Protein AF-A0A661K205-F1 (afdb_monomer)

Structure (mmCIF, N/CA/C/O backbone):
data_AF-A0A661K205-F1
#
_entry.id   AF-A0A661K205-F1
#
loop_
_atom_site.group_PDB
_atom_site.id
_atom_site.type_symbol
_atom_site.label_atom_id
_atom_site.label_alt_id
_atom_site.label_comp_id
_atom_site.label_asym_id
_atom_site.label_entity_id
_atom_site.label_seq_id
_atom_site.pdbx_PDB_ins_code
_atom_site.Cartn_x
_atom_site.Cartn_y
_atom_site.Cartn_z
_atom_site.occupancy
_atom_site.B_iso_or_equiv
_atom_site.auth_seq_id
_atom_site.auth_comp_id
_atom_site.auth_asym_id
_atom_site.auth_atom_id
_atom_site.pdbx_PDB_model_num
ATOM 1 N N . MET A 1 1 ? 6.504 0.497 31.827 1.00 49.66 1 MET A N 1
ATOM 2 C CA . MET A 1 1 ? 5.646 0.068 30.705 1.00 49.66 1 MET A CA 1
ATOM 3 C C . MET A 1 1 ? 4.685 1.217 30.455 1.00 49.66 1 MET A C 1
ATOM 5 O O . MET A 1 1 ? 3.937 1.549 31.363 1.00 49.66 1 MET A O 1
ATOM 9 N N . GLY A 1 2 ? 4.857 1.954 29.355 1.00 69.69 2 GLY A N 1
ATOM 10 C CA . GLY A 1 2 ? 4.051 3.148 29.078 1.00 69.69 2 GLY A CA 1
ATOM 11 C C . GLY A 1 2 ? 2.623 2.762 28.704 1.00 69.69 2 GLY A C 1
ATOM 12 O O . GLY A 1 2 ? 2.431 1.750 28.037 1.00 69.69 2 GLY A O 1
ATOM 13 N N . ASN A 1 3 ? 1.644 3.542 29.155 1.00 83.38 3 ASN A N 1
ATOM 14 C CA . ASN A 1 3 ? 0.252 3.398 28.741 1.00 83.38 3 ASN A CA 1
ATOM 15 C C . ASN A 1 3 ? 0.148 3.750 27.241 1.00 83.38 3 ASN A C 1
ATOM 17 O O . ASN A 1 3 ? 0.561 4.840 26.838 1.00 83.38 3 ASN A O 1
ATOM 21 N N . LEU A 1 4 ? -0.336 2.808 26.425 1.00 92.00 4 LEU A N 1
ATOM 22 C CA . LEU A 1 4 ? -0.493 2.957 24.972 1.00 92.00 4 LEU A CA 1
ATOM 23 C C . LEU A 1 4 ? -1.950 3.223 24.568 1.00 92.00 4 LEU A C 1
ATOM 25 O O . LEU A 1 4 ? -2.218 3.351 23.378 1.00 92.00 4 LEU A O 1
ATOM 29 N N . ASP A 1 5 ? -2.869 3.385 25.524 1.00 92.81 5 ASP A N 1
ATOM 30 C CA . ASP A 1 5 ? -4.307 3.571 25.280 1.00 92.81 5 ASP A CA 1
ATOM 31 C C . ASP A 1 5 ? -4.579 4.797 24.393 1.00 92.81 5 ASP A C 1
ATOM 33 O O . ASP A 1 5 ? -5.587 4.881 23.699 1.00 92.81 5 ASP A O 1
ATOM 37 N N . PHE A 1 6 ? -3.678 5.786 24.407 1.00 94.62 6 PHE A N 1
ATOM 38 C CA . PHE A 1 6 ? -3.744 6.923 23.490 1.00 94.62 6 PHE A CA 1
ATOM 39 C C . PHE A 1 6 ? -3.602 6.500 22.020 1.00 94.62 6 PHE A C 1
ATOM 41 O O . PHE A 1 6 ? -4.338 7.018 21.190 1.00 94.62 6 PHE A O 1
ATOM 48 N N . LEU A 1 7 ? -2.711 5.557 21.695 1.00 96.06 7 LEU A N 1
ATOM 49 C CA . LEU A 1 7 ? -2.513 5.103 20.316 1.00 96.06 7 LEU A CA 1
ATOM 50 C C . LEU A 1 7 ? -3.755 4.391 19.781 1.00 96.06 7 LEU A C 1
ATOM 52 O O . LEU A 1 7 ? -4.124 4.611 18.634 1.00 96.06 7 LEU A O 1
ATOM 56 N N . GLU A 1 8 ? -4.408 3.575 20.609 1.00 95.25 8 GLU A N 1
ATOM 57 C CA . GLU A 1 8 ? -5.658 2.902 20.240 1.00 95.25 8 GLU A CA 1
ATOM 58 C C . GLU A 1 8 ? -6.755 3.926 19.932 1.00 95.25 8 GLU A C 1
ATOM 60 O O . GLU A 1 8 ? -7.352 3.875 18.859 1.00 95.25 8 GLU A O 1
ATOM 65 N N . ARG A 1 9 ? -6.926 4.938 20.795 1.00 96.44 9 ARG A N 1
ATOM 66 C CA . ARG A 1 9 ? -7.886 6.030 20.557 1.00 96.44 9 ARG A CA 1
ATOM 67 C C . ARG A 1 9 ? -7.598 6.817 19.279 1.00 96.44 9 ARG A C 1
ATOM 69 O O . ARG A 1 9 ? -8.529 7.171 18.562 1.00 96.44 9 ARG A O 1
ATOM 76 N N . GLU A 1 10 ? -6.333 7.108 18.978 1.00 97.44 10 GLU A N 1
ATOM 77 C CA . GLU A 1 10 ? -5.973 7.802 17.734 1.00 97.44 10 GLU A CA 1
ATOM 78 C C . GLU A 1 10 ? -6.250 6.935 16.496 1.00 97.44 10 GLU A C 1
ATOM 80 O O . GLU A 1 10 ? -6.705 7.448 15.472 1.00 97.44 10 GLU A O 1
ATOM 85 N N . LEU A 1 11 ? -6.018 5.620 16.573 1.00 97.38 11 LEU A N 1
ATOM 86 C CA . LEU A 1 11 ? -6.346 4.693 15.487 1.00 97.38 11 LEU A CA 1
ATOM 87 C C . LEU A 1 11 ? -7.860 4.606 15.260 1.00 97.38 11 LEU A C 1
ATOM 89 O O . LEU A 1 11 ? -8.295 4.706 14.112 1.00 97.38 11 LEU A O 1
ATOM 93 N N . GLU A 1 12 ? -8.653 4.505 16.329 1.00 97.62 12 GLU A N 1
ATOM 94 C CA .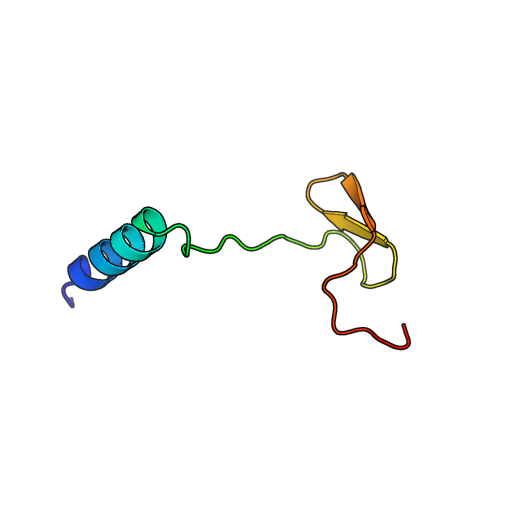 GLU A 1 12 ? -10.120 4.548 16.266 1.00 97.62 12 GLU A CA 1
ATOM 95 C C . GLU A 1 12 ? -10.618 5.873 15.674 1.00 97.62 12 GLU A C 1
ATOM 97 O O . GLU A 1 12 ? -11.504 5.886 14.817 1.00 97.62 12 GLU A O 1
ATOM 102 N N . ALA A 1 13 ? -10.016 7.000 16.068 1.00 98.19 13 ALA A N 1
ATOM 103 C CA . ALA A 1 13 ? -10.350 8.308 15.516 1.00 98.19 13 ALA A CA 1
ATOM 104 C C . ALA A 1 13 ? -10.051 8.384 14.010 1.00 98.19 13 ALA A C 1
ATOM 106 O O . ALA A 1 13 ? -10.870 8.899 13.247 1.00 98.19 13 ALA A O 1
ATOM 107 N N . LEU A 1 14 ? -8.909 7.847 13.560 1.00 98.50 14 LEU A N 1
ATOM 108 C CA . LEU A 1 14 ? -8.559 7.761 12.139 1.00 98.50 14 LEU A CA 1
ATOM 109 C C . LEU A 1 14 ? -9.512 6.850 11.362 1.00 98.50 14 LEU A C 1
ATOM 111 O O . LEU A 1 14 ? -9.871 7.182 10.230 1.00 98.50 14 LEU A O 1
ATOM 115 N N . GLU A 1 15 ? -9.915 5.720 11.939 1.00 98.12 15 GLU A N 1
ATOM 116 C CA . GLU A 1 15 ? -10.880 4.802 11.335 1.00 98.12 15 GLU A CA 1
ATOM 117 C C . GLU A 1 15 ? -12.257 5.459 11.196 1.00 98.12 15 GLU A C 1
ATOM 119 O O . GLU A 1 15 ? -12.824 5.462 10.101 1.00 98.12 15 GLU A O 1
ATOM 124 N N . GLY A 1 16 ? -12.738 6.127 12.250 1.00 98.44 16 GLY A N 1
ATOM 125 C CA . GLY A 1 16 ? -14.033 6.813 12.276 1.00 98.44 16 GLY A CA 1
ATOM 126 C C . GLY A 1 16 ? -14.185 7.922 11.230 1.00 98.44 16 GLY A C 1
ATOM 127 O O . GLY A 1 16 ? -15.302 8.220 10.808 1.00 98.44 16 GLY A O 1
ATOM 128 N N . VAL A 1 17 ? -13.076 8.505 10.757 1.00 98.38 17 VAL A N 1
ATOM 129 C CA . VAL A 1 17 ? -13.069 9.501 9.666 1.00 98.38 17 VAL A CA 1
ATOM 130 C C . VAL A 1 17 ? -12.534 8.959 8.333 1.00 98.38 17 VAL A C 1
ATOM 132 O O . VAL A 1 17 ? -12.251 9.740 7.422 1.00 98.38 17 VAL A O 1
ATOM 135 N N . GLY A 1 18 ? -12.356 7.641 8.200 1.00 98.00 18 GLY A N 1
ATOM 136 C CA . GLY A 1 18 ? -11.908 6.998 6.959 1.00 98.00 18 GLY A CA 1
ATOM 137 C C . GLY A 1 18 ? -10.471 7.340 6.542 1.00 98.00 18 GLY A C 1
ATOM 138 O O . GLY A 1 18 ? -10.142 7.310 5.357 1.00 98.00 18 GLY A O 1
ATOM 139 N N . ARG A 1 19 ? -9.607 7.707 7.496 1.00 98.12 19 ARG A N 1
ATOM 140 C CA . ARG A 1 19 ? -8.193 8.059 7.267 1.00 98.12 19 ARG A CA 1
ATOM 141 C C . ARG A 1 19 ? -7.211 6.977 7.701 1.00 98.12 19 ARG A C 1
ATOM 143 O O . ARG A 1 19 ? -6.017 7.119 7.428 1.00 98.12 19 ARG A O 1
ATOM 150 N N . LEU A 1 20 ? -7.684 5.908 8.337 1.00 98.25 20 LEU A N 1
ATOM 151 C CA . LEU A 1 20 ? -6.853 4.748 8.636 1.00 98.25 20 LEU A CA 1
ATOM 152 C C . LEU A 1 20 ? -6.418 4.076 7.323 1.00 98.25 20 LEU A C 1
ATOM 154 O O . LEU A 1 20 ? -7.240 3.634 6.522 1.00 98.25 20 LEU A O 1
ATOM 158 N N . ARG A 1 21 ? -5.107 4.046 7.068 1.00 97.44 21 ARG A N 1
ATOM 159 C CA . ARG A 1 21 ? -4.538 3.548 5.808 1.00 97.44 21 ARG A CA 1
ATOM 160 C C . ARG A 1 21 ? -4.212 2.064 5.901 1.00 97.44 21 ARG A C 1
ATOM 162 O O . ARG A 1 21 ? -3.694 1.594 6.907 1.00 97.44 21 ARG A O 1
ATOM 169 N N . THR A 1 22 ? -4.388 1.357 4.790 1.00 96.38 22 THR A N 1
ATOM 170 C CA . THR A 1 22 ? -3.886 -0.010 4.617 1.00 96.38 22 THR A CA 1
ATOM 171 C C . THR A 1 22 ? -2.921 -0.045 3.445 1.00 96.38 22 THR A C 1
ATOM 173 O O . THR A 1 22 ? -3.262 0.380 2.340 1.00 96.38 22 THR A O 1
ATOM 176 N N . LEU A 1 23 ? -1.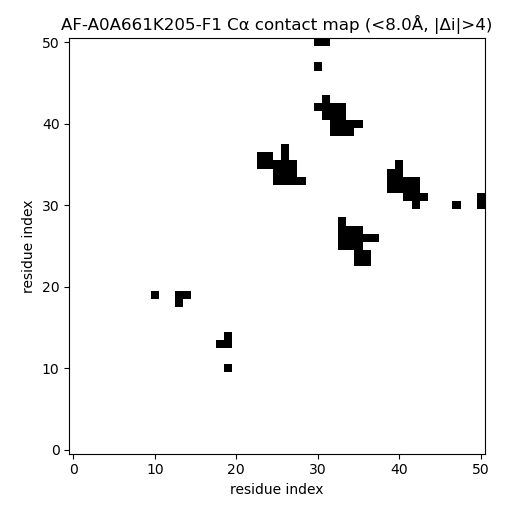721 -0.572 3.672 1.00 96.75 23 LEU A N 1
ATOM 177 C CA . LEU A 1 23 ? -0.742 -0.761 2.607 1.00 96.75 23 LEU A CA 1
ATOM 178 C C . LEU A 1 23 ? -1.207 -1.844 1.621 1.00 96.75 23 LEU A C 1
ATOM 180 O O . LEU A 1 23 ? -2.007 -2.728 1.943 1.00 96.75 23 LEU A O 1
ATOM 184 N N . ARG A 1 24 ? -0.694 -1.767 0.395 1.00 95.88 24 ARG A N 1
ATOM 185 C CA . ARG A 1 24 ? -0.822 -2.817 -0.617 1.00 95.88 24 ARG A CA 1
ATOM 186 C C . ARG A 1 24 ? 0.571 -3.327 -0.944 1.00 95.88 24 ARG A C 1
ATOM 188 O O . ARG A 1 24 ? 1.488 -2.532 -1.127 1.00 95.88 24 ARG A O 1
ATOM 195 N N . TRP A 1 25 ? 0.708 -4.645 -0.993 1.00 96.69 25 TRP A N 1
ATOM 196 C CA . TRP A 1 25 ? 1.961 -5.297 -1.343 1.00 96.69 25 TRP A CA 1
ATOM 197 C C . TRP A 1 25 ? 2.074 -5.426 -2.857 1.00 96.69 25 TRP A C 1
ATOM 199 O O . TRP A 1 25 ? 1.122 -5.846 -3.517 1.00 96.69 25 TRP A O 1
ATOM 209 N N . LEU A 1 26 ? 3.240 -5.066 -3.386 1.00 96.81 26 LEU A N 1
ATOM 210 C CA . LEU A 1 26 ? 3.617 -5.376 -4.757 1.00 96.81 26 LEU A CA 1
ATOM 211 C C . LEU A 1 26 ? 4.250 -6.767 -4.778 1.00 96.81 26 LEU A C 1
ATOM 213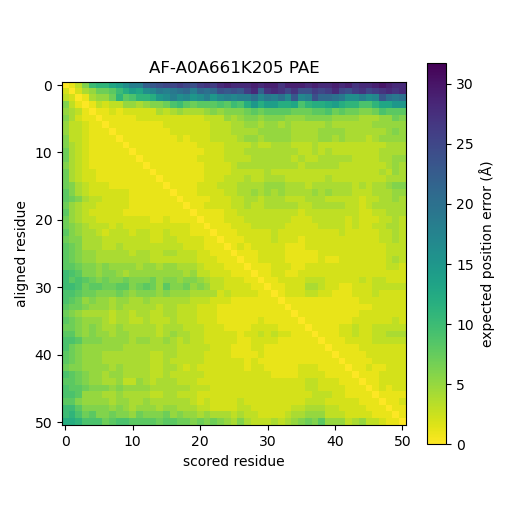 O O . LEU A 1 26 ? 5.189 -7.045 -4.038 1.00 96.81 26 LEU A O 1
ATOM 217 N N . GLU A 1 27 ? 3.724 -7.635 -5.631 1.00 98.38 27 GLU A N 1
ATOM 218 C CA . GLU A 1 27 ? 4.163 -9.025 -5.806 1.00 98.38 27 GLU A CA 1
ATOM 219 C C . GLU A 1 27 ? 5.005 -9.203 -7.084 1.00 98.38 27 GLU A C 1
ATOM 221 O O . GLU A 1 27 ? 5.330 -10.322 -7.478 1.00 98.38 27 GLU A O 1
ATOM 226 N N . SER A 1 28 ? 5.326 -8.102 -7.763 1.00 97.19 28 SER A N 1
ATOM 227 C CA . SER A 1 28 ? 6.137 -8.039 -8.979 1.00 97.19 28 SER A CA 1
ATOM 228 C C . SER A 1 28 ? 7.073 -6.825 -8.928 1.00 97.19 28 SER A C 1
ATOM 230 O O . SER A 1 28 ? 6.834 -5.914 -8.130 1.00 97.19 28 SER A O 1
ATOM 232 N N . PRO A 1 29 ? 8.097 -6.754 -9.800 1.00 95.69 29 PRO A N 1
ATOM 233 C CA . PRO A 1 29 ? 8.839 -5.517 -10.034 1.00 95.69 29 PRO A CA 1
ATOM 234 C C . PRO A 1 29 ? 7.924 -4.352 -10.442 1.00 95.69 29 PRO A C 1
ATOM 236 O O . PRO A 1 29 ? 6.802 -4.564 -10.913 1.00 95.69 29 PRO A O 1
ATOM 239 N N . MET A 1 30 ? 8.422 -3.130 -10.255 1.00 93.94 30 MET A N 1
ATOM 240 C CA . MET A 1 30 ? 7.754 -1.894 -10.669 1.00 93.94 30 MET A CA 1
ATOM 241 C C . MET A 1 30 ? 7.681 -1.772 -12.195 1.00 93.94 30 MET A C 1
ATOM 243 O O . MET A 1 30 ? 8.541 -2.281 -12.911 1.00 93.94 30 MET A O 1
ATOM 247 N N . GLY A 1 31 ? 6.638 -1.095 -12.672 1.00 94.75 31 GLY A N 1
ATOM 248 C CA . GLY A 1 31 ? 6.403 -0.790 -14.079 1.00 94.75 31 GLY A CA 1
ATOM 249 C C . GLY A 1 31 ? 4.948 -0.375 -14.310 1.00 94.75 31 GLY A C 1
ATOM 250 O O . GLY A 1 31 ? 4.161 -0.272 -13.367 1.00 94.75 31 GLY A O 1
ATOM 251 N N . GLY A 1 32 ? 4.554 -0.175 -15.570 1.00 95.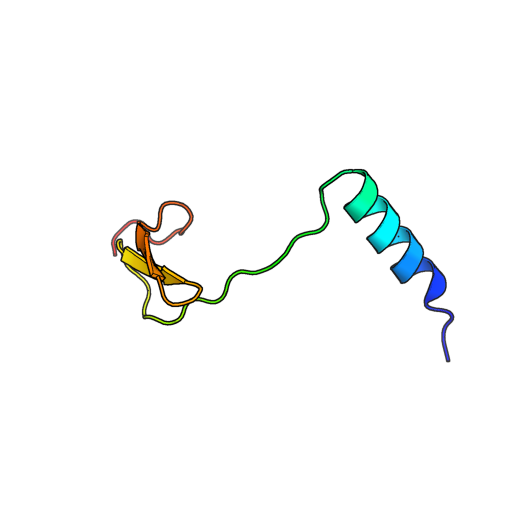62 32 GLY A N 1
ATOM 252 C CA . GLY A 1 32 ? 3.182 0.238 -15.912 1.00 95.62 32 GLY A CA 1
ATOM 253 C C . GLY A 1 32 ? 2.091 -0.777 -15.530 1.00 95.62 32 GLY A C 1
ATOM 254 O O . GLY A 1 32 ? 0.926 -0.406 -15.372 1.00 95.62 32 GLY A O 1
ATOM 255 N N . ARG A 1 33 ? 2.447 -2.055 -15.350 1.00 97.19 33 ARG A N 1
ATOM 256 C CA . ARG A 1 33 ? 1.565 -3.109 -14.827 1.00 97.19 33 ARG A CA 1
ATOM 257 C C . ARG A 1 33 ? 2.274 -3.855 -13.707 1.00 97.19 33 ARG A C 1
ATOM 259 O O . ARG A 1 33 ? 3.456 -4.159 -13.827 1.00 97.19 33 ARG A O 1
ATOM 266 N N . VAL A 1 34 ? 1.542 -4.157 -12.642 1.00 97.88 34 VAL A N 1
ATOM 267 C CA . VAL A 1 34 ? 2.068 -4.824 -11.444 1.00 97.88 34 VAL A CA 1
ATOM 268 C C . VAL A 1 34 ? 1.107 -5.886 -10.935 1.00 97.88 34 VAL A C 1
ATOM 270 O O . VAL A 1 34 ? -0.08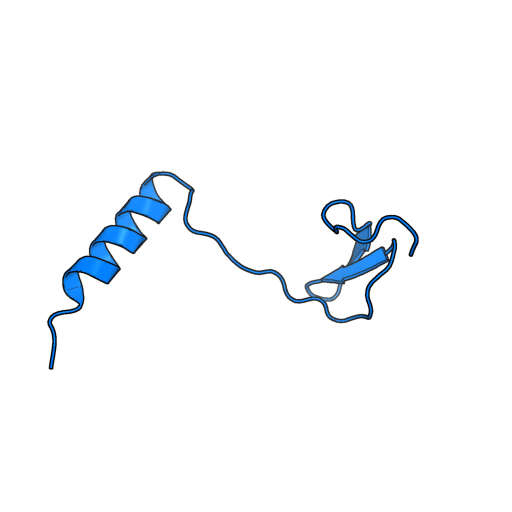1 -5.881 -11.269 1.00 97.88 34 VAL A O 1
ATOM 273 N N . LYS A 1 35 ? 1.613 -6.786 -10.091 1.00 98.44 35 LYS A N 1
ATOM 274 C CA . LYS A 1 35 ? 0.809 -7.779 -9.383 1.00 98.44 35 LYS A CA 1
ATOM 275 C C . LYS A 1 35 ? 0.517 -7.314 -7.953 1.00 98.44 35 LYS A C 1
ATOM 277 O O . LYS A 1 35 ? 1.443 -7.048 -7.193 1.00 98.44 35 LYS A O 1
ATOM 282 N N . ILE A 1 36 ? -0.763 -7.213 -7.593 1.00 97.69 36 ILE A N 1
ATOM 283 C CA . ILE A 1 36 ? -1.237 -6.868 -6.242 1.00 97.69 36 ILE A CA 1
ATOM 284 C C . ILE A 1 36 ? -2.377 -7.818 -5.876 1.00 97.69 36 ILE A C 1
ATOM 286 O O . ILE A 1 36 ? -3.374 -7.900 -6.598 1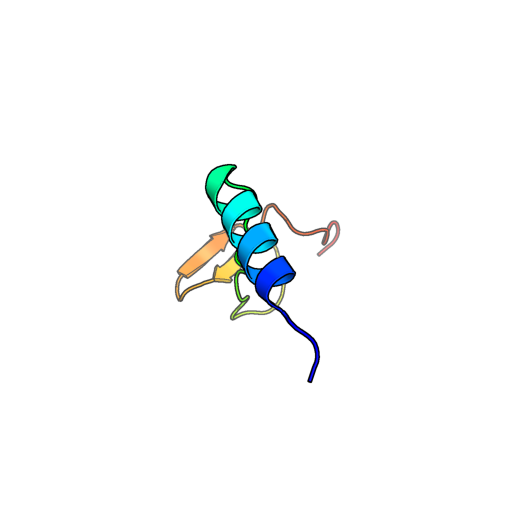.00 97.69 36 ILE A O 1
ATOM 290 N N . GLY A 1 37 ? -2.257 -8.528 -4.753 1.00 96.50 37 GLY A N 1
ATOM 291 C CA . GLY A 1 37 ? -3.281 -9.465 -4.290 1.00 96.50 37 GLY A CA 1
ATOM 292 C C . GLY A 1 37 ? -3.552 -10.574 -5.306 1.00 96.50 37 GLY A C 1
ATOM 293 O O . GLY A 1 37 ? -4.710 -10.875 -5.595 1.00 96.50 37 GLY A O 1
ATOM 294 N N . GLY A 1 38 ? -2.504 -11.118 -5.928 1.00 97.44 38 GLY A N 1
ATOM 295 C CA . GLY A 1 38 ? -2.630 -12.166 -6.940 1.00 97.44 38 GLY A CA 1
ATOM 296 C C . GLY A 1 38 ? -3.097 -11.707 -8.328 1.00 97.44 38 GLY A C 1
ATOM 297 O O . GLY A 1 38 ? -3.087 -12.517 -9.253 1.00 97.44 38 GLY A O 1
ATOM 298 N N . ARG A 1 39 ? -3.490 -10.439 -8.506 1.00 97.94 39 ARG A N 1
ATOM 299 C CA . ARG A 1 39 ? -4.080 -9.916 -9.750 1.00 97.94 39 ARG A CA 1
ATOM 300 C C . ARG A 1 39 ? -3.135 -8.957 -10.457 1.00 97.94 39 ARG A C 1
ATOM 302 O O . ARG A 1 39 ? -2.483 -8.143 -9.810 1.00 97.94 39 ARG A O 1
ATOM 309 N N . GLU A 1 40 ? -3.116 -9.015 -11.784 1.00 98.19 40 GLU A N 1
ATOM 310 C CA . GLU A 1 40 ? -2.441 -8.009 -12.603 1.00 98.19 40 GLU A CA 1
ATOM 311 C C . GLU A 1 40 ? -3.303 -6.742 -12.718 1.00 98.19 40 GLU A C 1
ATOM 313 O O . GLU A 1 40 ? -4.496 -6.815 -13.027 1.00 98.19 40 GLU A O 1
ATOM 318 N N . VAL A 1 41 ? -2.696 -5.581 -12.468 1.00 97.94 41 VAL A N 1
ATOM 319 C CA . VAL A 1 41 ? -3.340 -4.260 -12.497 1.00 97.94 41 VAL A CA 1
ATOM 320 C C . VAL A 1 41 ? -2.437 -3.222 -13.172 1.00 97.94 41 VAL A C 1
ATOM 322 O O . VAL A 1 41 ? -1.223 -3.402 -13.235 1.00 97.94 41 VAL A O 1
ATOM 325 N N . VAL A 1 42 ? -3.015 -2.120 -13.664 1.00 97.75 42 VAL A N 1
ATOM 326 C CA . VAL A 1 42 ? -2.260 -0.954 -14.170 1.00 97.75 42 VAL A CA 1
ATOM 327 C C . VAL A 1 42 ? -1.863 -0.058 -12.994 1.00 97.75 42 VAL A C 1
ATOM 329 O O . VAL A 1 42 ? -2.718 0.281 -12.173 1.00 97.75 42 VAL A O 1
ATOM 332 N N . LEU A 1 43 ? -0.588 0.33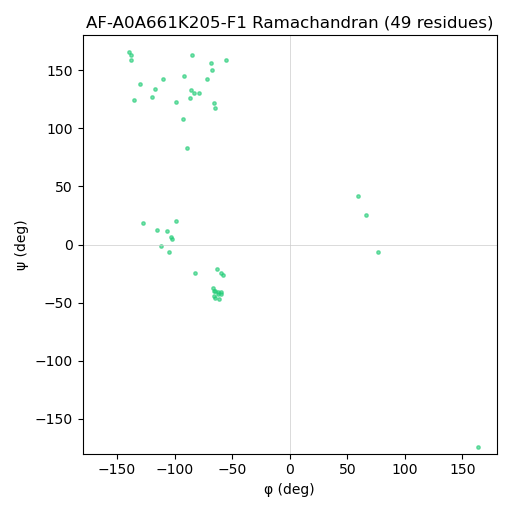5 -12.907 1.00 97.00 43 LEU A N 1
ATOM 333 C CA . LEU A 1 43 ? -0.071 1.175 -11.823 1.00 97.00 43 LEU A CA 1
ATOM 334 C C . LEU A 1 43 ? -0.127 2.660 -12.207 1.00 97.00 43 LEU A C 1
ATOM 336 O O . LEU A 1 43 ? 0.659 3.121 -13.025 1.00 97.00 43 LEU A O 1
ATOM 340 N N . LEU A 1 44 ? -1.049 3.410 -11.596 1.00 96.62 44 LEU A N 1
ATOM 341 C CA . LEU A 1 44 ? -1.248 4.852 -11.845 1.00 96.62 44 LEU A CA 1
ATOM 342 C C . LEU A 1 44 ? -0.950 5.727 -10.615 1.00 96.62 44 LEU A C 1
ATOM 344 O O . LEU A 1 44 ? -1.339 6.890 -10.564 1.00 96.62 44 LEU A O 1
ATOM 348 N N . CYS A 1 45 ? -0.314 5.155 -9.593 1.00 95.62 45 CYS A N 1
ATOM 349 C CA . CYS A 1 45 ? 0.001 5.827 -8.330 1.00 95.62 45 CYS A CA 1
ATOM 350 C C . CYS A 1 45 ? 1.484 5.710 -7.940 1.00 95.62 45 CYS A C 1
ATOM 352 O O . CYS A 1 45 ? 1.829 5.889 -6.772 1.00 95.62 45 CYS A O 1
ATOM 354 N N . SER A 1 46 ? 2.356 5.382 -8.899 1.00 95.31 46 SER A N 1
ATOM 355 C CA . SER A 1 46 ? 3.806 5.437 -8.715 1.00 95.31 46 SER A CA 1
ATOM 356 C C . SER A 1 46 ? 4.349 6.839 -8.986 1.00 95.31 46 SER A C 1
ATOM 358 O O . SER A 1 46 ? 3.717 7.656 -9.650 1.00 95.31 46 SER A O 1
ATOM 360 N N . ASN A 1 47 ? 5.572 7.074 -8.511 1.00 96.62 47 ASN A N 1
ATOM 361 C CA . ASN A 1 47 ? 6.410 8.198 -8.935 1.00 96.62 47 ASN A CA 1
ATOM 362 C C . ASN A 1 47 ? 7.440 7.764 -10.000 1.00 96.62 47 ASN A C 1
ATOM 364 O O . ASN A 1 47 ? 8.477 8.403 -10.156 1.00 96.62 47 ASN A O 1
ATOM 368 N N . ASP A 1 48 ? 7.194 6.636 -10.671 1.00 94.69 48 ASP A N 1
ATOM 369 C CA . ASP A 1 48 ? 8.081 6.063 -11.683 1.00 94.69 48 ASP A CA 1
ATOM 370 C C . ASP A 1 48 ? 7.723 6.625 -13.067 1.00 94.69 48 ASP A C 1
ATOM 372 O O . ASP A 1 48 ? 6.910 6.064 -13.801 1.00 94.69 48 ASP A O 1
ATOM 376 N N . TYR A 1 49 ? 8.244 7.817 -13.362 1.00 93.88 49 TYR A N 1
ATOM 377 C CA . TYR A 1 49 ? 7.809 8.612 -14.515 1.00 93.88 49 TYR A CA 1
ATOM 378 C C . TYR A 1 49 ? 8.453 8.211 -15.844 1.00 93.88 49 TYR A C 1
ATOM 380 O O . TYR A 1 49 ? 7.893 8.517 -16.896 1.00 93.88 49 TYR A O 1
ATOM 388 N N . LEU A 1 50 ? 9.632 7.588 -15.814 1.00 94.06 50 LEU A N 1
ATOM 389 C CA . LEU A 1 50 ? 10.400 7.238 -17.015 1.00 94.06 50 LEU A CA 1
ATOM 390 C C . LEU A 1 50 ? 10.476 5.723 -17.249 1.00 94.06 50 LEU A C 1
ATOM 392 O O . LEU A 1 50 ? 11.025 5.310 -18.273 1.00 94.06 50 LEU A O 1
ATOM 396 N N . GLY A 1 51 ? 9.875 4.937 -16.348 1.00 84.31 51 GLY A N 1
ATOM 397 C CA . GLY A 1 51 ? 10.105 3.497 -16.256 1.00 84.31 51 GLY A CA 1
ATOM 398 C C . GLY A 1 51 ? 11.514 3.180 -15.773 1.00 84.31 51 GLY A C 1
ATOM 399 O O . GLY A 1 51 ? 11.889 1.999 -15.944 1.00 84.31 51 GLY A O 1
#

Nearest PDB structures (foldseek):
  3tqx-assembly1_B  TM=9.398E-01  e=1.221E-02  Coxie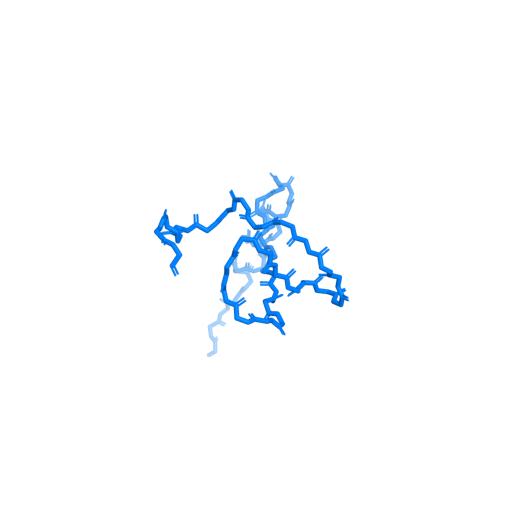lla burnetii RSA 493
  5jay-assembly1_A  TM=9.639E-01  e=2.838E-02  Paraburkholderia xenovorans LB400
  7pob-assembly1_A  TM=9.153E-01  e=3.267E-02  Thermus thermophilus
  5vnx-assembly2_B  TM=9.555E-01  e=4.034E-02  Burkholderia multivorans ATCC 17616
  6onn-assembly1_A  TM=9.111E-01  e=4.327E-02  Paraburkholderia phymatum STM815

Secondary structure (DSSP, 8-state):
----HHHHHHHHHHHHTT---------S-SSSEEEETTEEEE--S-S-S--

Foldseek 3Di:
DDDCVVVVVVLVVCVVVVNNDDDWDWPDDDDQWTDTPNDIDGDPPDPPPPD

pLDDT: mean 94.69, std 7.9, range [49.66, 98.5]

Radius of gyration: 16.84 Å; Cα contacts (8 Å, |Δi|>4): 38; chains: 1; bounding box: 24×22×48 Å

Mean predicted aligned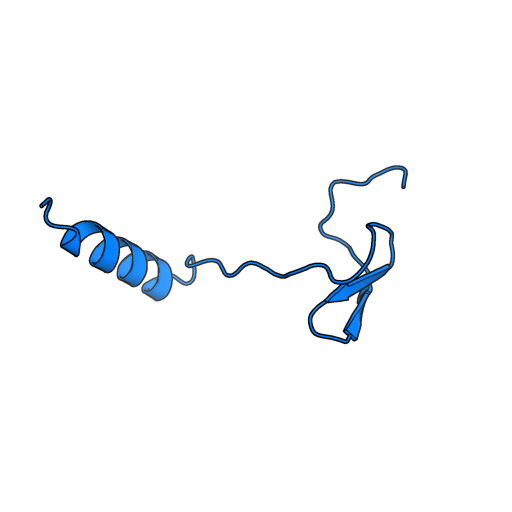 error: 4.12 Å

Solvent-accessible surface area (backbone atoms only — not comparable to full-atom values): 3485 Å² total; per-residue (Å²): 135,82,86,58,66,65,58,57,52,51,50,51,54,28,48,78,70,73,63,60,81,79,89,79,65,72,77,48,70,89,52,68,53,34,31,45,90,93,36,82,45,77,55,88,83,71,91,69,86,86,113

Sequence (51 aa):
MGNLDFLERELEALEGVGRLRTLRWLESPMGGRVKIGGREVVLLCSNDYLG